Protein AF-A0A022Y6M7-F1 (afdb_monomer_lite)

pLDDT: mean 70.88, std 22.92, range [32.44, 97.44]

Structure (mmCIF, N/CA/C/O backbone):
data_AF-A0A022Y6M7-F1
#
_entry.id   AF-A0A022Y6M7-F1
#
loop_
_atom_site.group_PDB
_atom_site.id
_atom_site.type_symbol
_atom_site.label_atom_id
_atom_site.label_alt_id
_atom_site.label_comp_id
_atom_site.label_asym_id
_atom_site.label_entity_id
_atom_site.label_seq_id
_atom_site.pdbx_PDB_ins_code
_atom_site.Cartn_x
_atom_site.Cartn_y
_atom_site.Cartn_z
_atom_site.occupancy
_atom_site.B_iso_or_equiv
_atom_site.auth_seq_id
_atom_site.auth_comp_id
_atom_site.auth_asym_id
_atom_site.auth_atom_id
_atom_site.pdbx_PDB_model_num
ATOM 1 N N . MET A 1 1 ? -6.365 7.850 -1.510 1.00 85.75 1 MET A N 1
ATOM 2 C CA . MET A 1 1 ? -5.600 8.961 -2.108 1.00 85.75 1 MET A CA 1
ATOM 3 C C . MET A 1 1 ? -4.391 8.354 -2.789 1.00 85.75 1 MET A C 1
ATOM 5 O O . MET A 1 1 ? -3.773 7.490 -2.180 1.00 85.75 1 MET A O 1
ATOM 9 N N . VAL A 1 2 ? -4.107 8.743 -4.027 1.00 91.94 2 VAL A N 1
ATOM 10 C CA . VAL A 1 2 ? -2.937 8.287 -4.787 1.00 91.94 2 VAL A CA 1
ATOM 11 C C . VAL A 1 2 ? -2.275 9.534 -5.353 1.00 91.94 2 VAL A C 1
ATOM 13 O O . VAL A 1 2 ? -2.970 10.390 -5.894 1.00 91.94 2 VAL A O 1
ATOM 16 N N . SER A 1 3 ? -0.965 9.648 -5.177 1.00 93.38 3 SER A N 1
ATOM 17 C CA . SER A 1 3 ? -0.132 10.691 -5.772 1.00 93.38 3 SER A CA 1
ATOM 18 C C . SER A 1 3 ? 0.889 10.018 -6.678 1.00 93.38 3 SER A C 1
ATOM 20 O O . SER A 1 3 ? 1.473 9.007 -6.283 1.00 93.38 3 SER A O 1
ATOM 22 N N . LEU A 1 4 ? 1.079 10.569 -7.872 1.00 92.94 4 LEU A N 1
ATOM 23 C CA . LEU A 1 4 ? 2.057 10.110 -8.852 1.00 92.94 4 LEU A CA 1
ATOM 24 C C . LEU A 1 4 ? 3.037 11.251 -9.102 1.00 92.94 4 LEU A C 1
ATOM 26 O O . LEU A 1 4 ? 2.615 12.401 -9.191 1.00 92.94 4 LEU A O 1
ATOM 30 N N . ASP A 1 5 ? 4.314 10.905 -9.164 1.00 92.00 5 ASP A N 1
ATOM 31 C CA . ASP A 1 5 ? 5.412 11.824 -9.433 1.00 92.00 5 ASP A CA 1
ATOM 32 C C . ASP A 1 5 ? 6.331 11.132 -10.446 1.00 92.00 5 ASP A C 1
ATOM 34 O O . ASP A 1 5 ? 6.917 10.088 -10.141 1.00 92.00 5 ASP A O 1
ATOM 38 N N . ASP A 1 6 ? 6.342 11.632 -11.678 1.00 88.81 6 ASP A N 1
ATOM 39 C CA . ASP A 1 6 ? 6.999 11.041 -12.849 1.00 88.81 6 ASP A CA 1
ATOM 40 C C . ASP A 1 6 ? 8.267 11.795 -13.278 1.00 88.81 6 ASP A C 1
ATOM 42 O O . ASP A 1 6 ? 9.053 11.277 -14.071 1.00 88.81 6 ASP A O 1
ATOM 46 N N . GLU A 1 7 ? 8.541 12.961 -12.690 1.00 84.88 7 GLU A N 1
ATOM 47 C CA . GLU A 1 7 ? 9.722 13.783 -12.992 1.00 84.88 7 GLU A CA 1
ATOM 48 C C . GLU A 1 7 ? 10.924 13.480 -12.073 1.00 84.88 7 GLU A C 1
ATOM 50 O O . GLU A 1 7 ? 11.897 14.236 -11.996 1.00 84.88 7 GLU A O 1
ATOM 55 N N . VAL A 1 8 ? 10.893 12.345 -11.371 1.00 86.81 8 VAL A N 1
ATOM 56 C CA . VAL A 1 8 ? 11.921 11.967 -10.396 1.00 86.81 8 VAL A CA 1
ATOM 57 C C . VAL A 1 8 ? 12.976 11.070 -11.030 1.00 86.81 8 VAL A C 1
ATOM 59 O O . VAL A 1 8 ? 12.698 9.961 -11.484 1.00 86.81 8 VAL A O 1
ATOM 62 N N . LYS A 1 9 ? 14.241 11.499 -10.968 1.00 84.44 9 LYS A N 1
ATOM 63 C CA . LYS A 1 9 ? 15.371 10.635 -11.321 1.00 84.44 9 LYS A CA 1
ATOM 64 C C . LYS A 1 9 ? 15.663 9.658 -10.181 1.00 84.44 9 LYS A C 1
ATOM 66 O O . LYS A 1 9 ? 16.259 10.027 -9.170 1.00 84.44 9 LYS A O 1
ATOM 71 N N . ILE A 1 10 ? 15.270 8.402 -10.366 1.00 84.25 10 ILE A N 1
ATOM 72 C CA . ILE A 1 10 ? 15.558 7.309 -9.435 1.00 84.25 10 ILE A CA 1
ATOM 73 C C . ILE A 1 10 ? 16.822 6.594 -9.918 1.00 84.25 10 ILE A C 1
ATOM 75 O O . ILE A 1 10 ? 16.795 5.917 -10.938 1.00 84.25 10 ILE A O 1
ATOM 79 N N . SER A 1 11 ? 17.933 6.720 -9.189 1.00 80.00 11 SER A N 1
ATOM 80 C CA . SER A 1 11 ? 19.118 5.891 -9.426 1.00 80.00 11 SER A CA 1
ATOM 81 C C . SER A 1 11 ? 19.061 4.642 -8.542 1.00 80.00 11 SER A C 1
ATOM 83 O O . SER A 1 11 ? 19.137 4.713 -7.316 1.00 80.00 11 SER A O 1
ATOM 85 N N . CYS A 1 12 ? 18.904 3.478 -9.169 1.00 75.25 12 CYS A N 1
ATOM 86 C CA . CYS A 1 12 ? 18.992 2.170 -8.518 1.00 75.25 12 CYS A CA 1
ATOM 87 C C . CYS A 1 12 ? 20.157 1.365 -9.106 1.00 75.25 12 CYS A C 1
ATOM 89 O O . CYS A 1 12 ? 20.832 1.799 -10.037 1.00 75.25 12 CYS A O 1
ATOM 91 N N . GLN A 1 13 ? 20.390 0.163 -8.575 1.00 78.31 13 GLN A N 1
ATOM 92 C CA . GLN A 1 13 ? 21.465 -0.735 -9.027 1.00 78.31 13 GLN A CA 1
ATOM 93 C C . GLN A 1 13 ? 21.347 -1.153 -10.510 1.00 78.31 13 GLN A C 1
ATOM 95 O O . GLN A 1 13 ? 22.277 -1.739 -11.049 1.00 78.31 13 GLN A O 1
ATOM 100 N N . PHE A 1 14 ? 20.226 -0.832 -11.163 1.00 76.00 14 PHE A N 1
ATOM 101 C CA . PHE A 1 14 ? 19.890 -1.180 -12.546 1.00 76.00 14 PHE A CA 1
ATOM 102 C C . PHE A 1 14 ? 20.216 -0.061 -13.560 1.00 76.00 14 PHE A C 1
ATOM 104 O O . PHE A 1 14 ? 19.828 -0.137 -14.719 1.00 76.00 14 PHE A O 1
ATOM 111 N N . GLY A 1 15 ? 20.945 0.986 -13.153 1.00 79.12 15 GLY A N 1
ATOM 112 C CA . GLY A 1 15 ? 21.376 2.056 -14.062 1.00 79.12 15 GLY A CA 1
ATOM 113 C C . GLY A 1 15 ? 20.236 2.995 -14.474 1.00 79.12 15 GLY A C 1
ATOM 114 O O . GLY A 1 15 ? 19.493 3.456 -13.611 1.00 79.12 15 GLY A O 1
ATOM 115 N N . ASP A 1 16 ? 20.131 3.286 -15.777 1.00 83.31 16 ASP A N 1
ATOM 116 C CA . ASP A 1 16 ? 19.100 4.159 -16.377 1.00 83.31 16 ASP A CA 1
ATOM 117 C C . ASP A 1 16 ? 17.823 3.390 -16.789 1.00 83.31 16 ASP A C 1
ATOM 119 O O . ASP A 1 16 ? 16.975 3.905 -17.519 1.00 83.31 16 ASP A O 1
ATOM 123 N N . GLU A 1 17 ? 17.673 2.140 -16.347 1.00 89.69 17 GLU A N 1
ATOM 124 C CA . GLU A 1 17 ? 16.452 1.366 -16.572 1.00 89.69 17 GLU A CA 1
ATOM 125 C C . GLU A 1 17 ? 15.267 1.936 -15.770 1.00 89.69 17 GLU A C 1
ATOM 127 O O . GLU A 1 17 ? 15.451 2.454 -14.663 1.00 89.69 17 GLU A O 1
ATOM 132 N N . PRO A 1 18 ? 14.029 1.840 -16.292 1.00 91.25 18 PRO A N 1
ATOM 133 C CA . PRO A 1 18 ? 12.864 2.390 -15.614 1.00 91.25 18 PRO A CA 1
ATOM 134 C C . PRO A 1 18 ? 12.638 1.682 -14.273 1.00 91.25 18 PRO A C 1
ATOM 136 O O . PRO A 1 18 ? 12.687 0.453 -14.181 1.00 91.25 18 PRO A O 1
ATOM 139 N N . ALA A 1 19 ? 12.370 2.475 -13.239 1.00 92.62 19 ALA A N 1
ATOM 140 C CA . ALA A 1 19 ? 12.240 2.031 -11.857 1.00 92.62 19 ALA A CA 1
ATOM 141 C C . ALA A 1 19 ? 11.105 2.781 -11.149 1.00 92.62 19 ALA A C 1
ATOM 143 O O . ALA A 1 19 ? 10.688 3.853 -11.584 1.00 92.62 19 ALA A O 1
ATOM 144 N N . TYR A 1 20 ? 10.609 2.229 -10.039 1.00 93.50 20 TYR A N 1
ATOM 145 C CA . TYR A 1 20 ? 9.572 2.883 -9.235 1.00 93.50 20 TYR A CA 1
ATOM 146 C C . TYR A 1 20 ? 9.782 2.703 -7.734 1.00 93.50 20 TYR A C 1
ATOM 148 O O . TYR A 1 20 ? 10.276 1.681 -7.255 1.00 93.50 20 TYR A O 1
ATOM 156 N N . ILE A 1 21 ? 9.320 3.688 -6.967 1.00 94.00 21 ILE A N 1
ATOM 157 C CA . ILE A 1 21 ? 9.217 3.602 -5.512 1.00 94.00 21 ILE A CA 1
ATOM 158 C C . ILE A 1 21 ? 7.784 3.952 -5.131 1.00 94.00 21 ILE A C 1
ATOM 160 O O . ILE A 1 21 ? 7.335 5.077 -5.322 1.00 94.00 21 ILE A O 1
ATOM 164 N N . VAL A 1 22 ? 7.064 2.990 -4.560 1.00 95.62 22 VAL A N 1
ATOM 165 C CA . VAL A 1 22 ? 5.695 3.193 -4.075 1.00 95.62 22 VAL A CA 1
ATOM 166 C C . VAL A 1 22 ? 5.708 3.189 -2.557 1.00 95.62 22 VAL A C 1
ATOM 168 O O . VAL A 1 22 ? 6.180 2.236 -1.941 1.00 95.62 22 VAL A O 1
ATOM 171 N N . THR A 1 23 ? 5.160 4.236 -1.938 1.00 96.44 23 THR A N 1
ATOM 172 C CA . THR A 1 23 ? 4.880 4.246 -0.497 1.00 96.44 23 THR A CA 1
ATOM 173 C C . THR A 1 23 ? 3.384 4.082 -0.260 1.00 96.44 23 THR A C 1
ATOM 175 O O . THR A 1 23 ? 2.586 4.909 -0.690 1.00 96.44 23 THR A O 1
ATOM 178 N N . VAL A 1 24 ? 3.009 3.028 0.459 1.00 95.69 24 VAL A N 1
ATOM 179 C CA . VAL A 1 24 ? 1.637 2.774 0.901 1.00 95.69 24 VAL A CA 1
ATOM 180 C C . VAL A 1 24 ? 1.543 3.100 2.382 1.00 95.69 24 VAL A C 1
ATOM 182 O O . VAL A 1 24 ? 2.103 2.382 3.207 1.00 95.69 24 VAL A O 1
ATOM 185 N N . THR A 1 25 ? 0.815 4.159 2.721 1.00 94.44 25 THR A N 1
ATOM 186 C CA . THR A 1 25 ? 0.537 4.518 4.116 1.00 94.44 25 THR A CA 1
ATOM 187 C C . THR A 1 25 ? -0.866 4.063 4.490 1.00 94.44 25 THR A C 1
ATOM 189 O O . THR A 1 25 ? -1.838 4.444 3.837 1.00 94.44 25 THR A O 1
ATOM 192 N N . ALA A 1 26 ? -0.982 3.245 5.534 1.00 93.25 26 ALA A N 1
ATOM 193 C CA . ALA A 1 26 ? -2.261 2.708 5.994 1.00 93.25 26 ALA A CA 1
ATOM 194 C C . ALA A 1 26 ? -2.269 2.520 7.512 1.00 93.25 26 ALA A C 1
ATOM 196 O O . ALA A 1 26 ? -1.220 2.482 8.145 1.00 93.25 26 ALA A O 1
ATOM 197 N N . LEU A 1 27 ? -3.458 2.380 8.100 1.00 93.31 27 LEU A N 1
ATOM 198 C CA . LEU A 1 27 ? -3.596 2.131 9.534 1.00 93.31 27 LEU A CA 1
ATOM 199 C C . LEU A 1 27 ? -2.917 0.821 9.944 1.00 93.31 27 LEU A C 1
ATOM 201 O O . LEU A 1 27 ? -3.106 -0.205 9.284 1.00 93.31 27 LEU A O 1
ATOM 205 N N . SER A 1 28 ? -2.195 0.840 11.066 1.00 92.12 28 SER A N 1
ATOM 206 C CA . SER A 1 28 ? -1.449 -0.319 11.581 1.00 92.12 28 SER A CA 1
ATOM 207 C C . SER A 1 28 ? -2.313 -1.577 11.730 1.00 92.12 28 SER A C 1
ATOM 209 O O . SER A 1 28 ? -1.888 -2.661 11.342 1.00 92.12 28 SER A O 1
ATOM 211 N N . ASP A 1 29 ? -3.560 -1.441 12.188 1.00 89.94 29 ASP A N 1
ATOM 212 C CA . ASP A 1 29 ? -4.492 -2.567 12.380 1.00 89.94 29 ASP A CA 1
ATOM 213 C C . ASP A 1 29 ? -4.866 -3.272 11.060 1.00 89.94 29 ASP A C 1
ATOM 215 O O . ASP A 1 29 ? -5.243 -4.452 11.013 1.00 89.94 29 ASP A O 1
ATOM 219 N N . LEU A 1 30 ? -4.737 -2.556 9.942 1.00 88.19 30 LEU A N 1
ATOM 220 C CA . LEU A 1 30 ? -4.980 -3.081 8.601 1.00 88.19 30 LEU A CA 1
ATOM 221 C C . LEU A 1 30 ? -3.739 -3.752 8.000 1.00 88.19 30 LEU A C 1
ATOM 223 O O . LEU A 1 30 ? -3.825 -4.389 6.946 1.00 88.19 30 LEU A O 1
ATOM 227 N N . MET A 1 31 ? -2.603 -3.671 8.687 1.00 91.31 31 MET A N 1
ATOM 228 C CA . MET A 1 31 ? -1.330 -4.200 8.236 1.00 91.31 31 MET A CA 1
ATOM 229 C C . MET A 1 31 ? -0.994 -5.479 8.998 1.00 91.31 31 MET A C 1
ATOM 231 O O . MET A 1 31 ? -1.040 -5.574 10.216 1.00 91.31 31 MET A O 1
ATOM 235 N N . SER A 1 32 ? -0.686 -6.528 8.250 1.00 94.38 32 SER A N 1
ATOM 236 C CA . SER A 1 32 ? -0.148 -7.782 8.784 1.00 94.38 32 SER A CA 1
ATOM 237 C C . SER A 1 32 ? 0.852 -8.308 7.766 1.00 94.38 32 SER A C 1
ATOM 239 O O . SER A 1 32 ? 0.594 -8.092 6.578 1.00 94.38 32 SER A O 1
ATOM 241 N N . PRO A 1 33 ? 1.903 -9.047 8.155 1.00 94.50 33 PRO A N 1
ATOM 242 C CA . PRO A 1 33 ? 2.938 -9.493 7.221 1.00 94.50 33 PRO A CA 1
ATOM 243 C C . PRO A 1 33 ? 2.378 -10.152 5.951 1.00 94.50 33 PRO A C 1
ATOM 245 O O . PRO A 1 33 ? 2.746 -9.780 4.840 1.00 94.50 33 PRO A O 1
ATOM 248 N N . LEU A 1 34 ? 1.389 -11.042 6.102 1.00 96.00 34 LEU A N 1
ATOM 249 C CA . LEU A 1 34 ? 0.742 -11.718 4.975 1.00 96.00 34 LEU A CA 1
ATOM 250 C C . LEU A 1 34 ? -0.041 -10.759 4.061 1.00 96.00 34 LEU A C 1
ATOM 252 O O . LEU A 1 34 ? 0.016 -10.886 2.840 1.00 96.00 34 LEU A O 1
ATOM 256 N N . ARG A 1 35 ? -0.779 -9.800 4.636 1.00 95.44 35 ARG A N 1
ATOM 257 C CA . ARG A 1 35 ? -1.511 -8.779 3.862 1.00 95.44 35 ARG A CA 1
ATOM 258 C C . ARG A 1 35 ? -0.547 -7.850 3.131 1.00 95.44 35 ARG A C 1
ATOM 260 O O . ARG A 1 35 ? -0.726 -7.629 1.942 1.00 95.44 35 ARG A O 1
ATOM 267 N N . CYS A 1 36 ? 0.496 -7.387 3.814 1.00 95.38 36 CYS A N 1
ATOM 268 C CA . CYS A 1 36 ? 1.541 -6.542 3.247 1.00 95.38 36 CYS A CA 1
ATOM 269 C C . CYS A 1 36 ? 2.213 -7.209 2.042 1.00 95.38 36 CYS A C 1
ATOM 271 O O . CYS A 1 36 ? 2.311 -6.594 0.985 1.00 95.38 36 CYS A O 1
ATOM 273 N N . TYR A 1 37 ? 2.582 -8.487 2.168 1.00 95.81 37 TYR A N 1
ATOM 274 C CA . TYR A 1 37 ? 3.131 -9.266 1.059 1.00 95.81 37 TYR A CA 1
ATOM 275 C C . TYR A 1 37 ? 2.169 -9.338 -0.136 1.00 95.81 37 TYR A C 1
ATOM 277 O O . TYR A 1 37 ? 2.565 -9.078 -1.270 1.00 95.81 37 TYR A O 1
ATOM 285 N N . ARG A 1 38 ? 0.887 -9.638 0.112 1.00 96.69 38 ARG A N 1
ATOM 286 C CA . ARG A 1 38 ? -0.130 -9.690 -0.951 1.00 96.69 38 ARG A CA 1
ATOM 287 C C . ARG A 1 38 ? -0.311 -8.338 -1.635 1.00 96.69 38 ARG A C 1
ATOM 289 O O . ARG A 1 38 ? -0.367 -8.294 -2.857 1.00 96.69 38 ARG A O 1
ATOM 296 N N . PHE A 1 39 ? -0.382 -7.251 -0.868 1.00 95.19 39 PHE A N 1
ATOM 297 C CA . PHE A 1 39 ? -0.508 -5.904 -1.423 1.00 95.19 39 PHE A CA 1
ATOM 298 C C . PHE A 1 39 ? 0.704 -5.529 -2.268 1.00 95.19 39 PHE A C 1
ATOM 300 O O . PHE A 1 39 ? 0.519 -5.066 -3.387 1.00 95.19 39 PHE A O 1
ATOM 307 N N . ALA A 1 40 ? 1.919 -5.791 -1.780 1.00 96.19 40 ALA A N 1
ATOM 308 C CA . ALA A 1 40 ? 3.133 -5.567 -2.555 1.00 96.19 40 ALA A CA 1
ATOM 309 C C . ALA A 1 40 ? 3.091 -6.351 -3.872 1.00 96.19 40 ALA A C 1
ATOM 311 O O . ALA A 1 40 ? 3.210 -5.748 -4.931 1.00 96.19 40 ALA A O 1
ATOM 312 N N . SER A 1 41 ? 2.800 -7.655 -3.830 1.00 96.56 41 SER A N 1
ATOM 313 C CA . SER A 1 41 ? 2.727 -8.478 -5.042 1.00 96.56 41 SER A CA 1
ATOM 314 C C . SER A 1 41 ? 1.699 -7.963 -6.053 1.00 96.56 41 SER A C 1
ATOM 316 O O . SER A 1 41 ? 1.990 -7.953 -7.245 1.00 96.56 41 SER A O 1
ATOM 318 N N . ILE A 1 42 ? 0.515 -7.540 -5.600 1.00 97.00 42 ILE A N 1
ATOM 319 C CA . ILE A 1 42 ? -0.535 -7.010 -6.484 1.00 97.00 42 ILE A CA 1
ATOM 320 C C . ILE A 1 42 ? -0.084 -5.690 -7.114 1.00 97.00 42 ILE A C 1
ATOM 322 O O . ILE A 1 42 ? -0.185 -5.526 -8.324 1.00 97.00 42 ILE A O 1
ATOM 326 N N . ILE A 1 43 ? 0.458 -4.770 -6.311 1.00 96.69 43 ILE A N 1
ATOM 327 C CA . ILE A 1 43 ? 0.949 -3.473 -6.794 1.00 96.69 43 ILE A CA 1
ATOM 328 C C . ILE A 1 43 ? 2.045 -3.677 -7.844 1.00 96.69 43 ILE A C 1
ATOM 330 O O . ILE A 1 43 ? 1.997 -3.068 -8.907 1.00 96.69 43 ILE A O 1
ATOM 334 N N . GLN A 1 44 ? 3.011 -4.557 -7.574 1.00 96.62 44 GLN A N 1
ATOM 335 C CA . GLN A 1 44 ? 4.113 -4.818 -8.499 1.00 96.62 44 GLN A CA 1
ATOM 336 C C . GLN A 1 44 ? 3.634 -5.477 -9.803 1.00 96.62 44 GLN A C 1
ATOM 338 O O . GLN A 1 44 ? 4.133 -5.136 -10.873 1.00 96.62 44 GLN A O 1
ATOM 343 N N . GLN A 1 45 ? 2.665 -6.397 -9.732 1.00 97.00 45 GLN A N 1
ATOM 344 C CA . GLN A 1 45 ? 2.061 -7.012 -10.919 1.00 97.00 45 GLN A CA 1
ATOM 345 C C . GLN A 1 45 ? 1.321 -5.988 -11.776 1.00 97.0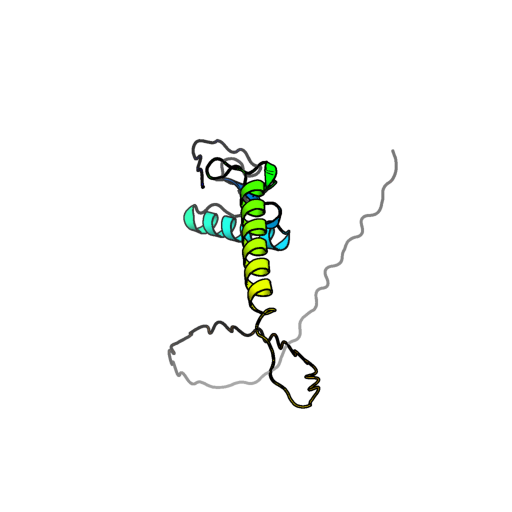0 45 GLN A C 1
ATOM 347 O O . GLN A 1 45 ? 1.487 -5.986 -12.994 1.00 97.00 45 GLN A O 1
ATOM 352 N N . GLU A 1 46 ? 0.551 -5.103 -11.146 1.00 96.69 46 GLU A N 1
ATOM 353 C CA . GLU A 1 46 ? -0.205 -4.074 -11.856 1.00 96.69 46 GLU A CA 1
ATOM 354 C C . GLU A 1 46 ? 0.731 -3.068 -12.533 1.00 96.69 46 GLU A C 1
ATOM 356 O O . GLU A 1 46 ? 0.570 -2.750 -13.710 1.00 96.69 46 GLU A O 1
ATOM 361 N N . ILE A 1 47 ? 1.779 -2.637 -11.828 1.00 96.00 47 ILE A N 1
ATOM 362 C CA . ILE A 1 47 ? 2.808 -1.753 -12.385 1.00 96.00 47 ILE A CA 1
ATOM 363 C C . ILE A 1 47 ? 3.508 -2.405 -13.578 1.00 96.00 47 ILE A C 1
ATOM 365 O O . ILE A 1 47 ? 3.692 -1.760 -14.609 1.00 96.00 47 ILE A O 1
ATOM 369 N N . HIS A 1 48 ? 3.862 -3.683 -13.472 1.00 96.69 48 HIS A N 1
ATOM 370 C CA . HIS A 1 48 ? 4.447 -4.412 -14.591 1.00 96.69 48 HIS A CA 1
ATOM 371 C C . HIS A 1 48 ? 3.473 -4.526 -15.775 1.00 96.69 48 HIS A C 1
ATOM 373 O O . HIS A 1 48 ? 3.885 -4.397 -16.926 1.00 96.69 48 HIS A O 1
ATOM 379 N N . SER A 1 49 ? 2.180 -4.725 -15.511 1.00 97.44 49 SER A N 1
ATOM 380 C CA . SER A 1 49 ? 1.159 -4.818 -16.557 1.00 97.44 49 SER A CA 1
ATOM 381 C C . SER A 1 49 ? 0.949 -3.498 -17.302 1.00 97.44 49 SER A C 1
ATOM 383 O O . SER A 1 49 ? 0.781 -3.515 -18.518 1.00 97.44 49 SER A O 1
ATOM 385 N N . VAL A 1 50 ? 0.932 -2.370 -16.587 1.00 96.19 50 VAL A N 1
ATOM 386 C CA . VAL A 1 50 ? 0.583 -1.056 -17.155 1.00 96.19 50 VAL A CA 1
ATOM 387 C C . VAL A 1 50 ? 1.808 -0.303 -17.670 1.00 96.19 50 VAL A C 1
ATOM 389 O O . VAL A 1 50 ? 1.753 0.298 -18.738 1.00 96.19 50 VAL A O 1
ATOM 392 N N . MET A 1 51 ? 2.909 -0.317 -16.916 1.00 93.62 51 MET A N 1
ATOM 393 C CA . MET A 1 51 ? 4.110 0.477 -17.208 1.00 93.62 51 MET A CA 1
ATOM 394 C C . MET A 1 51 ? 5.259 -0.361 -17.776 1.00 93.62 51 MET A C 1
ATOM 396 O O . MET A 1 51 ? 6.306 0.188 -18.101 1.00 93.62 51 MET A O 1
ATOM 400 N N . HIS A 1 52 ? 5.087 -1.683 -17.883 1.00 95.38 52 HIS A N 1
ATOM 401 C CA . HIS A 1 52 ? 6.113 -2.612 -18.373 1.00 95.38 52 HIS A CA 1
ATOM 402 C C . HIS A 1 52 ? 7.435 -2.561 -17.590 1.00 95.38 52 HIS A C 1
ATOM 404 O O . HIS A 1 52 ? 8.483 -2.948 -18.101 1.00 95.38 52 HIS A O 1
ATOM 410 N N . ILE A 1 53 ? 7.385 -2.124 -16.327 1.00 93.69 53 ILE A N 1
ATOM 411 C CA . ILE A 1 53 ? 8.545 -2.102 -15.434 1.00 93.69 53 ILE A CA 1
ATOM 412 C C . ILE A 1 53 ? 8.638 -3.447 -14.704 1.00 93.69 53 ILE A C 1
ATOM 414 O O . ILE A 1 53 ? 7.680 -3.825 -14.019 1.00 93.69 53 ILE A O 1
ATOM 418 N N . PRO A 1 54 ? 9.764 -4.179 -14.800 1.00 93.38 54 PRO A N 1
ATOM 419 C CA . PRO A 1 54 ? 9.944 -5.435 -14.082 1.00 93.38 54 PRO A CA 1
ATOM 420 C C . PRO A 1 54 ? 9.745 -5.270 -12.564 1.00 93.38 54 PRO A C 1
ATOM 422 O O . PRO A 1 54 ? 10.226 -4.292 -11.985 1.00 93.38 54 PRO A O 1
ATOM 425 N N . PRO A 1 55 ? 9.119 -6.238 -11.864 1.00 93.25 55 PRO A N 1
ATOM 426 C CA . PRO A 1 55 ? 8.996 -6.205 -10.403 1.00 93.25 55 PRO A CA 1
ATOM 427 C C . PRO A 1 55 ? 10.335 -6.102 -9.658 1.00 93.25 55 PRO A C 1
ATOM 429 O O . PRO A 1 55 ? 10.369 -5.647 -8.519 1.00 93.25 55 PRO A O 1
ATOM 432 N N . THR A 1 56 ? 11.435 -6.511 -10.298 1.00 92.00 56 THR A N 1
ATOM 433 C CA . THR A 1 56 ? 12.806 -6.407 -9.781 1.00 92.00 56 THR A CA 1
ATOM 434 C C . THR A 1 56 ? 13.320 -4.970 -9.713 1.00 92.00 56 THR A C 1
ATOM 436 O O . THR A 1 56 ? 14.215 -4.703 -8.917 1.00 92.00 56 THR A O 1
ATOM 439 N N . HIS A 1 57 ? 12.767 -4.045 -10.506 1.00 93.06 57 HIS A N 1
ATOM 440 C CA . HIS A 1 57 ? 13.234 -2.653 -10.598 1.00 93.06 57 HIS A CA 1
ATOM 441 C C . HIS A 1 57 ? 12.437 -1.699 -9.707 1.00 93.06 57 HIS A C 1
ATOM 443 O O . HIS A 1 57 ? 12.577 -0.482 -9.813 1.00 93.06 57 HIS A O 1
ATOM 449 N N . GLY A 1 58 ? 11.578 -2.222 -8.831 1.00 91.19 58 GLY A N 1
ATOM 450 C CA . GLY A 1 58 ? 10.733 -1.382 -8.002 1.00 91.19 58 GLY A CA 1
ATOM 451 C C . GLY A 1 58 ? 10.621 -1.824 -6.558 1.00 91.19 58 GLY A C 1
ATOM 452 O O . GLY A 1 58 ? 10.690 -3.006 -6.222 1.00 91.19 58 GLY A O 1
ATOM 453 N N . ILE A 1 59 ? 10.423 -0.835 -5.692 1.00 93.25 59 ILE A N 1
ATOM 454 C CA . ILE A 1 59 ? 10.316 -1.016 -4.247 1.00 93.25 59 ILE A CA 1
ATOM 455 C C . ILE A 1 59 ? 8.920 -0.589 -3.803 1.00 93.25 59 ILE A C 1
ATOM 457 O O . ILE A 1 59 ? 8.483 0.531 -4.069 1.00 93.25 59 ILE A O 1
ATOM 461 N N . VAL A 1 60 ? 8.234 -1.466 -3.068 1.00 96.00 60 VAL A N 1
ATOM 462 C CA . VAL A 1 60 ? 6.974 -1.139 -2.389 1.00 96.00 60 VAL A CA 1
ATOM 463 C C . VAL A 1 60 ? 7.236 -1.038 -0.890 1.00 96.00 60 VAL A C 1
ATOM 465 O O . VAL A 1 60 ? 7.453 -2.042 -0.212 1.00 96.00 60 VAL A O 1
ATOM 468 N N . ARG A 1 61 ? 7.209 0.185 -0.359 1.00 95.62 61 ARG A N 1
ATOM 469 C CA . ARG A 1 61 ? 7.339 0.468 1.071 1.00 95.62 61 ARG A CA 1
ATOM 470 C C . ARG A 1 61 ? 5.956 0.610 1.686 1.00 95.62 61 ARG A C 1
ATOM 472 O O . ARG A 1 61 ? 5.195 1.489 1.298 1.00 95.62 61 ARG A O 1
ATOM 479 N N . ILE A 1 62 ? 5.642 -0.218 2.673 1.00 95.81 62 ILE A N 1
ATOM 480 C CA . ILE A 1 62 ? 4.370 -0.134 3.391 1.00 95.81 62 ILE A CA 1
ATOM 481 C C . ILE A 1 62 ? 4.644 0.454 4.773 1.00 95.81 62 ILE A C 1
ATOM 483 O O . ILE A 1 62 ? 5.356 -0.150 5.575 1.00 95.81 62 ILE A O 1
ATOM 487 N N . THR A 1 63 ? 4.093 1.636 5.033 1.00 94.88 63 THR A N 1
ATOM 488 C CA . THR A 1 63 ? 4.317 2.408 6.254 1.00 94.88 63 THR A CA 1
ATOM 489 C C . THR A 1 63 ? 3.051 2.397 7.113 1.00 94.88 63 THR A C 1
ATOM 491 O O . THR A 1 63 ? 2.013 2.899 6.670 1.00 94.88 63 THR A O 1
ATOM 494 N N . PRO A 1 64 ? 3.105 1.847 8.336 1.00 93.81 64 PRO A N 1
ATOM 495 C CA . PRO A 1 64 ? 1.979 1.904 9.253 1.00 93.81 64 PRO A CA 1
ATOM 496 C C . PRO A 1 64 ? 1.767 3.326 9.777 1.00 93.81 64 PRO A C 1
ATOM 498 O O . PRO A 1 64 ? 2.720 4.043 10.079 1.00 93.81 64 PRO A O 1
ATOM 501 N N . ALA A 1 65 ? 0.505 3.716 9.903 1.00 93.12 65 ALA A N 1
ATOM 502 C CA . ALA A 1 65 ? 0.062 4.944 10.536 1.00 93.12 65 ALA A CA 1
ATOM 503 C C . ALA A 1 65 ? -0.777 4.611 11.771 1.00 93.12 65 ALA A C 1
ATOM 505 O O . ALA A 1 65 ? -1.679 3.770 11.733 1.00 93.12 65 ALA A O 1
ATOM 506 N N . GLU A 1 66 ? -0.497 5.297 12.872 1.00 93.31 66 GLU A N 1
ATOM 507 C CA . GLU A 1 66 ? -1.278 5.166 14.097 1.00 93.31 66 GLU A CA 1
ATOM 508 C C . GLU A 1 66 ? -2.621 5.885 13.967 1.00 93.31 66 GLU A C 1
ATOM 510 O O . GLU A 1 66 ? -2.718 6.977 13.402 1.00 93.31 66 GLU A O 1
ATOM 515 N N . THR A 1 67 ? -3.664 5.305 14.558 1.00 91.62 67 THR A N 1
ATOM 516 C CA . THR A 1 67 ? -5.032 5.844 14.527 1.00 91.62 67 THR A CA 1
ATOM 517 C C . THR A 1 67 ? -5.135 7.259 15.100 1.00 91.62 67 THR A C 1
ATOM 519 O O . THR A 1 67 ? -5.991 8.034 14.676 1.00 91.62 67 THR A O 1
ATOM 522 N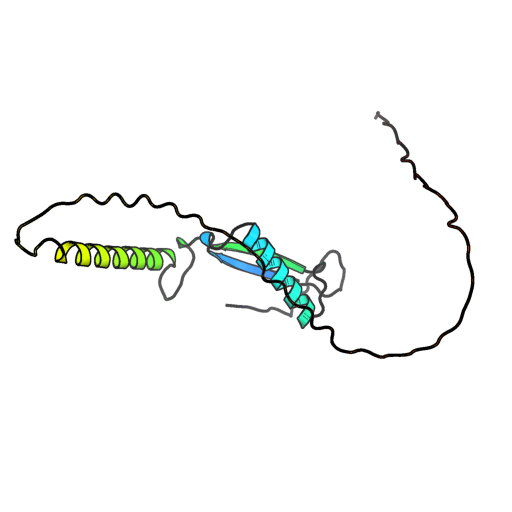 N . HIS A 1 68 ? -4.267 7.607 16.053 1.00 92.12 68 HIS A N 1
ATOM 523 C CA . HIS A 1 68 ? -4.226 8.922 16.699 1.00 92.12 68 HIS A CA 1
ATOM 524 C C . HIS A 1 68 ? -3.642 10.015 15.797 1.00 92.12 68 HIS A C 1
ATOM 526 O O . HIS A 1 68 ? -4.006 11.179 15.938 1.00 92.12 68 HIS A O 1
ATOM 532 N N . HIS A 1 69 ? -2.771 9.644 14.858 1.00 91.44 69 HIS A N 1
ATOM 533 C CA . HIS A 1 69 ? -2.094 10.570 13.946 1.00 91.44 69 HIS A CA 1
ATOM 534 C C . HIS A 1 69 ? -2.739 10.606 12.556 1.00 91.44 69 HIS A C 1
ATOM 536 O O . HIS A 1 69 ? -2.301 11.348 11.679 1.00 91.44 69 HIS A O 1
ATOM 542 N N . PHE A 1 70 ? -3.791 9.814 12.342 1.00 90.88 70 PHE A N 1
ATOM 543 C CA . PHE A 1 70 ? -4.483 9.735 11.067 1.00 90.88 70 PHE A CA 1
ATOM 544 C C . PHE A 1 70 ? -5.714 10.647 11.060 1.00 90.88 70 PHE A C 1
ATOM 546 O O . PHE A 1 70 ? -6.765 10.295 11.596 1.00 90.88 70 PHE A O 1
ATOM 553 N N . GLY A 1 71 ? -5.578 11.841 10.481 1.00 91.50 71 GLY A N 1
ATOM 554 C CA . GLY A 1 71 ? -6.664 12.818 10.365 1.00 91.50 71 GLY A CA 1
ATOM 555 C C . GLY A 1 71 ? -7.642 12.489 9.233 1.00 91.50 71 GLY A C 1
ATOM 556 O O . GLY A 1 71 ? -7.225 12.268 8.099 1.00 91.50 71 GLY A O 1
ATOM 557 N N . ILE A 1 72 ? -8.946 12.492 9.521 1.00 91.44 72 ILE A N 1
ATOM 558 C CA . ILE A 1 72 ? -10.040 12.329 8.552 1.00 91.44 72 ILE A CA 1
ATOM 559 C C . ILE A 1 72 ? -11.172 13.294 8.908 1.00 91.44 72 ILE A C 1
ATOM 561 O O . ILE A 1 72 ? -11.624 13.334 10.047 1.00 91.44 72 ILE A O 1
ATOM 565 N N . GLY A 1 73 ? -11.684 14.035 7.920 1.00 89.12 73 GLY A N 1
ATOM 566 C CA . GLY A 1 73 ? -12.947 14.776 8.060 1.00 89.12 73 GLY A CA 1
ATOM 567 C C . GLY A 1 73 ? -12.974 15.794 9.207 1.00 89.12 73 GLY A C 1
ATOM 568 O O . GLY A 1 73 ? -14.011 15.969 9.835 1.00 89.12 73 GLY A O 1
ATOM 569 N N . GLY A 1 74 ? -11.838 16.426 9.516 1.00 93.25 74 GLY A N 1
ATOM 570 C CA . GLY A 1 74 ? -11.715 17.382 10.625 1.00 93.25 74 GLY A CA 1
ATOM 571 C C . GLY A 1 74 ? -11.541 16.750 12.012 1.00 93.25 74 GLY A C 1
ATOM 572 O O . GLY A 1 74 ? -11.454 17.476 12.997 1.00 93.25 74 GLY A O 1
ATOM 573 N N . THR A 1 75 ? -11.455 15.423 12.105 1.00 94.31 75 THR A N 1
ATOM 574 C CA . THR A 1 75 ? -11.158 14.682 13.339 1.00 94.31 75 THR A CA 1
ATOM 575 C C . THR A 1 75 ? -10.029 13.674 13.105 1.00 94.31 75 THR A C 1
ATOM 577 O O . THR A 1 75 ? -9.454 13.614 12.019 1.00 94.31 75 THR A O 1
ATOM 580 N N . THR A 1 76 ? -9.668 12.885 14.114 1.00 94.31 76 THR A N 1
ATOM 581 C CA . THR A 1 76 ? -8.756 11.743 13.954 1.00 94.31 76 THR A CA 1
ATOM 582 C C . THR A 1 76 ? -9.545 10.451 13.791 1.00 94.31 76 THR A C 1
ATOM 584 O O . THR A 1 76 ? -10.657 10.314 14.309 1.00 94.31 76 THR A O 1
ATOM 587 N N . TYR A 1 77 ? -8.960 9.467 13.108 1.00 93.31 77 TYR A N 1
ATOM 588 C CA . TYR A 1 77 ? -9.555 8.138 12.985 1.00 93.31 77 TYR A CA 1
ATOM 589 C C . TYR A 1 77 ? -9.805 7.515 14.360 1.00 93.31 77 TYR A C 1
ATOM 591 O O . TYR A 1 77 ? -10.831 6.876 14.572 1.00 93.31 77 TYR A O 1
ATOM 599 N N . TYR A 1 78 ? -8.902 7.751 15.319 1.00 93.31 78 TYR A N 1
ATOM 600 C CA . TYR A 1 78 ? -9.092 7.325 16.702 1.00 93.31 78 TYR A CA 1
ATOM 601 C C . TYR A 1 78 ? -10.381 7.882 17.318 1.00 93.31 78 TYR A C 1
ATOM 603 O O . TYR A 1 78 ? -11.179 7.114 17.856 1.00 93.31 78 TYR A O 1
ATOM 611 N N . GLN A 1 79 ? -10.602 9.196 17.229 1.00 93.69 79 GLN A N 1
ATOM 612 C CA . GLN A 1 79 ? -11.796 9.815 17.799 1.00 93.69 79 GLN A CA 1
ATOM 613 C C . GLN A 1 79 ? -13.060 9.297 17.106 1.00 93.69 79 GLN A C 1
ATOM 615 O O . GLN A 1 79 ? -14.004 8.897 17.779 1.00 93.69 79 GLN A O 1
ATOM 620 N N . GLN A 1 80 ? -13.040 9.190 15.776 1.00 93.00 80 GLN A N 1
ATOM 621 C CA . GLN A 1 80 ? -14.163 8.647 15.015 1.00 93.00 80 GLN A CA 1
ATOM 622 C C . GLN A 1 80 ? -14.489 7.194 15.404 1.00 93.00 80 GLN A C 1
ATOM 624 O O . GLN A 1 80 ? -15.658 6.839 15.562 1.00 93.00 80 GLN A O 1
ATOM 629 N N . ALA A 1 81 ? -13.470 6.349 15.588 1.00 90.00 81 ALA A N 1
ATOM 630 C CA . ALA A 1 81 ? -13.647 4.964 16.019 1.00 9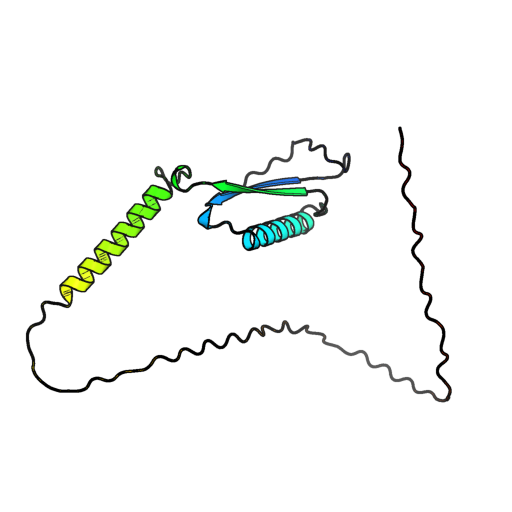0.00 81 ALA A CA 1
ATOM 631 C C . ALA A 1 81 ? -14.199 4.874 17.451 1.00 90.00 81 ALA A C 1
ATOM 633 O O . ALA A 1 81 ? -15.061 4.036 17.731 1.00 90.00 81 ALA A O 1
ATOM 634 N N . LYS A 1 82 ? -13.739 5.753 18.348 1.00 92.38 82 LYS A N 1
ATOM 635 C CA . LYS A 1 82 ? -14.240 5.853 19.722 1.00 92.38 82 LYS A CA 1
ATOM 636 C C . LYS A 1 82 ? -15.711 6.273 19.753 1.00 92.38 82 LYS A C 1
ATOM 638 O O . LYS A 1 82 ? -16.516 5.587 20.382 1.00 92.38 82 LYS A O 1
ATOM 643 N N . ASP A 1 83 ? -16.069 7.326 19.024 1.00 92.00 83 ASP A N 1
ATOM 644 C CA . ASP A 1 83 ? -17.448 7.820 18.934 1.00 92.00 83 ASP A CA 1
ATOM 645 C C . ASP A 1 83 ? -18.385 6.729 18.385 1.00 92.00 83 ASP A C 1
ATOM 647 O O . ASP A 1 83 ? -19.484 6.506 18.901 1.00 92.00 83 ASP A O 1
ATOM 651 N N . LEU A 1 84 ? -17.917 5.971 17.386 1.00 90.75 84 LEU A N 1
ATOM 652 C CA . LEU A 1 84 ? -18.649 4.835 16.825 1.00 90.75 84 LEU A CA 1
ATOM 653 C C . LEU A 1 84 ? -18.844 3.699 17.849 1.00 90.75 84 LEU A C 1
ATOM 655 O O . LEU A 1 84 ? -19.937 3.129 17.951 1.00 90.75 84 LEU A O 1
ATOM 659 N N . ALA A 1 85 ? -17.812 3.375 18.631 1.00 88.81 85 ALA A N 1
ATOM 660 C CA . ALA A 1 85 ? -17.884 2.348 19.670 1.00 88.81 85 ALA A CA 1
ATOM 661 C C . ALA A 1 85 ? -18.861 2.738 20.796 1.00 88.81 85 ALA A C 1
ATOM 663 O O . ALA A 1 85 ? -19.668 1.910 21.245 1.00 88.81 85 ALA A O 1
ATOM 664 N N . GLU A 1 86 ? -18.858 4.003 21.212 1.00 90.62 86 GLU A N 1
ATOM 665 C CA . GLU A 1 86 ? -19.770 4.531 22.230 1.00 90.62 86 GLU A CA 1
ATOM 666 C C . GLU A 1 86 ? -21.223 4.551 21.738 1.00 90.62 86 GLU A C 1
ATOM 668 O O . GLU A 1 86 ? -22.118 4.072 22.447 1.00 90.62 86 GLU A O 1
ATOM 673 N N . ALA A 1 87 ? -21.461 4.984 20.495 1.00 87.69 87 ALA A N 1
ATOM 674 C CA . ALA A 1 87 ? -22.784 4.949 19.872 1.00 87.69 87 ALA A CA 1
ATOM 675 C C . ALA A 1 87 ? -23.345 3.517 19.780 1.00 87.69 87 ALA A C 1
ATOM 677 O O . ALA A 1 87 ? -24.517 3.274 20.090 1.00 87.69 87 ALA A O 1
ATOM 678 N N . SER A 1 88 ? -22.504 2.537 19.428 1.00 80.81 88 SER A N 1
ATOM 679 C CA . SER A 1 88 ? -22.915 1.126 19.374 1.00 80.81 88 SER A CA 1
ATOM 680 C C . SER A 1 88 ? -23.313 0.578 20.756 1.00 80.81 88 SER A C 1
ATOM 682 O O . SER A 1 88 ? -24.288 -0.169 20.893 1.00 80.81 88 SER A O 1
ATOM 684 N N . THR A 1 89 ? -22.612 1.012 21.806 1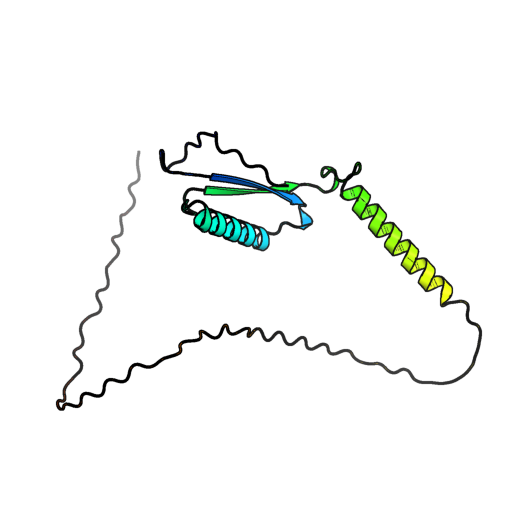.00 77.38 89 THR A N 1
ATOM 685 C CA . THR A 1 89 ? -22.851 0.588 23.192 1.00 77.38 89 THR A CA 1
ATOM 686 C C . THR A 1 89 ? -24.082 1.267 23.800 1.00 77.38 89 THR A C 1
ATOM 688 O O . THR A 1 89 ? -24.822 0.656 24.577 1.00 77.38 89 THR A O 1
ATOM 691 N N . ALA A 1 90 ? -24.345 2.525 23.444 1.00 69.56 90 ALA A N 1
ATOM 692 C CA . ALA A 1 90 ? -25.562 3.226 23.846 1.00 69.56 90 ALA A CA 1
ATOM 693 C C . ALA A 1 90 ? -26.818 2.546 23.268 1.00 69.56 90 ALA A C 1
ATOM 695 O O . ALA A 1 90 ? -27.789 2.318 23.999 1.00 69.56 90 ALA A O 1
ATOM 696 N N . ASN A 1 91 ? -26.763 2.121 22.001 1.00 63.84 91 ASN A N 1
ATOM 697 C CA . ASN A 1 91 ? -27.857 1.401 21.345 1.00 63.84 91 ASN A CA 1
ATOM 698 C C . ASN A 1 91 ? -28.119 0.017 21.964 1.00 63.84 91 ASN A C 1
ATOM 700 O O . ASN A 1 91 ? -29.277 -0.347 22.190 1.00 63.84 91 ASN A O 1
ATOM 704 N N . SER A 1 92 ? -27.079 -0.742 22.324 1.00 61.00 92 SER A N 1
ATOM 705 C CA . SER A 1 92 ? -27.254 -2.058 22.963 1.00 61.00 92 SER A CA 1
ATOM 706 C C . SER A 1 92 ? -27.810 -1.960 24.393 1.00 61.00 92 SER A C 1
ATOM 708 O O . SER A 1 92 ? -28.673 -2.752 24.789 1.00 61.00 92 SER A O 1
ATOM 710 N N . LYS A 1 93 ? -27.410 -0.937 25.163 1.00 58.09 93 LYS A N 1
ATOM 711 C CA . LYS A 1 93 ? -27.958 -0.669 26.507 1.00 58.09 93 LYS A CA 1
ATOM 712 C C . LYS A 1 93 ? -29.410 -0.177 26.479 1.00 58.09 93 LYS A C 1
ATOM 714 O O . LYS A 1 93 ? -30.139 -0.428 27.442 1.00 58.09 93 LYS A O 1
ATOM 719 N N . ALA A 1 94 ? -29.842 0.513 25.424 1.00 56.75 94 ALA A N 1
ATOM 720 C CA . ALA A 1 94 ? -31.236 0.926 25.254 1.00 56.75 94 ALA A CA 1
ATOM 721 C C . ALA A 1 94 ? -32.148 -0.253 24.862 1.00 56.75 94 ALA A C 1
ATOM 723 O O . ALA A 1 94 ? -33.263 -0.358 25.374 1.00 56.75 94 ALA A O 1
ATOM 724 N N . ALA A 1 95 ? -31.659 -1.177 24.026 1.00 56.41 95 ALA A N 1
ATOM 725 C CA . ALA A 1 95 ? -32.388 -2.394 23.659 1.00 56.41 95 ALA A CA 1
ATOM 726 C C . ALA A 1 95 ? -32.557 -3.362 24.847 1.00 56.41 95 ALA A C 1
ATOM 728 O O . ALA A 1 95 ? -33.644 -3.897 25.059 1.00 56.41 95 ALA A O 1
ATOM 729 N N . SER A 1 96 ? -31.523 -3.525 25.682 1.00 54.12 96 SER A N 1
ATOM 730 C CA . SER A 1 96 ? -31.576 -4.394 26.871 1.00 54.12 96 SER A CA 1
ATOM 731 C C . SER A 1 96 ? -32.550 -3.885 27.950 1.00 54.12 96 SER A C 1
ATOM 733 O O . SER A 1 96 ? -33.276 -4.667 28.563 1.00 54.12 96 SER A O 1
ATOM 735 N N . ARG A 1 97 ? -32.664 -2.561 28.135 1.00 54.22 97 ARG A N 1
ATOM 736 C CA . ARG A 1 97 ? -33.585 -1.966 29.125 1.00 54.22 97 ARG A CA 1
ATOM 737 C C . ARG A 1 97 ? -35.065 -2.022 28.736 1.00 54.22 97 ARG A C 1
ATOM 739 O O . ARG A 1 97 ? -35.912 -1.894 29.614 1.00 54.22 97 ARG A O 1
ATOM 746 N N . LYS A 1 98 ? -35.398 -2.224 27.456 1.00 53.22 98 LYS A N 1
ATOM 747 C CA . LYS A 1 98 ? -36.793 -2.396 27.007 1.00 53.22 98 LYS A CA 1
ATOM 748 C C . LYS A 1 98 ? -37.291 -3.844 27.096 1.00 53.22 98 LYS A C 1
ATOM 750 O O . LYS A 1 98 ? -38.493 -4.064 26.996 1.00 53.22 98 LYS A O 1
ATOM 755 N N . ALA A 1 99 ? -36.408 -4.818 27.330 1.00 53.31 99 ALA A N 1
ATOM 756 C CA . ALA A 1 99 ? -36.788 -6.223 27.494 1.00 53.31 99 ALA A CA 1
ATOM 757 C C . ALA A 1 99 ? -37.119 -6.610 28.952 1.00 53.31 99 ALA A C 1
ATOM 759 O O . ALA A 1 99 ? -37.727 -7.651 29.186 1.00 53.31 99 ALA A O 1
ATOM 760 N N . SER A 1 100 ? -36.753 -5.786 29.940 1.00 51.69 100 SER A N 1
ATOM 761 C CA . SER A 1 100 ? -36.841 -6.133 31.368 1.00 51.69 100 SER A CA 1
ATOM 762 C C . SER A 1 100 ? -38.078 -5.600 32.107 1.00 51.69 100 SER A C 1
ATOM 764 O O . SER A 1 100 ? -38.197 -5.817 33.311 1.00 51.69 100 SER A O 1
ATOM 766 N N . THR A 1 101 ? -39.030 -4.951 31.425 1.00 49.00 101 THR A N 1
ATOM 767 C CA . THR A 1 101 ? -40.238 -4.385 32.069 1.00 49.00 101 THR A CA 1
ATOM 768 C C . THR A 1 101 ? -41.576 -4.912 31.542 1.00 49.00 101 THR A C 1
ATOM 770 O O . THR A 1 101 ? -42.618 -4.351 31.885 1.00 49.00 101 THR A O 1
ATOM 773 N N . SER A 1 102 ? -41.606 -6.030 30.802 1.00 45.75 102 SER A N 1
ATOM 774 C CA . SER A 1 102 ? -42.875 -6.740 30.568 1.00 45.75 102 SER A CA 1
ATOM 775 C C . SER A 1 102 ? -43.167 -7.711 31.720 1.00 45.75 102 SER A C 1
ATOM 777 O O . SER A 1 102 ? -42.460 -8.684 31.978 1.00 45.75 102 SER A O 1
ATOM 779 N N . LYS A 1 103 ? -44.191 -7.362 32.498 1.00 50.78 103 LYS A N 1
ATOM 780 C CA . LYS A 1 103 ? -44.676 -8.095 33.666 1.00 50.78 103 LYS A CA 1
ATOM 781 C C . LYS A 1 103 ? -45.465 -9.344 33.234 1.00 50.78 103 LYS A C 1
ATOM 783 O O . LYS A 1 103 ? -46.390 -9.234 32.444 1.00 50.78 103 LYS A O 1
ATOM 788 N N . LYS A 1 104 ? -45.161 -10.473 33.889 1.00 46.69 104 LYS A N 1
ATOM 789 C CA . LYS A 1 104 ? -46.092 -11.504 34.404 1.00 46.69 104 LYS A CA 1
ATOM 790 C C . LYS A 1 104 ? -47.031 -12.229 33.410 1.00 46.69 104 LYS A C 1
ATOM 792 O O . LYS A 1 104 ? -48.162 -11.815 33.209 1.00 46.69 104 LYS A O 1
ATOM 797 N N . SER A 1 105 ? -46.629 -13.433 32.988 1.00 39.12 105 SER A N 1
ATOM 798 C CA . SER A 1 105 ? -47.482 -14.645 32.954 1.00 39.12 105 SER A CA 1
ATOM 799 C C . SER A 1 105 ? -46.548 -15.871 33.009 1.00 39.12 105 SER A C 1
ATOM 801 O O . SER A 1 105 ? -45.587 -15.951 32.256 1.00 39.12 105 SER A O 1
ATOM 803 N N . SER A 1 106 ? -46.461 -16.533 34.164 1.00 44.19 106 SER A N 1
ATOM 804 C CA . SER A 1 106 ? -47.020 -17.867 34.437 1.00 44.19 106 SER A CA 1
ATOM 805 C C . SER A 1 106 ? -46.613 -18.980 33.459 1.00 44.19 106 SER A C 1
ATOM 807 O O . SER A 1 106 ? -47.038 -18.985 32.312 1.00 44.19 106 SER A O 1
ATOM 809 N N . SER A 1 107 ? -45.976 -20.002 34.045 1.00 41.22 107 SER A N 1
ATOM 810 C CA . SER A 1 107 ? -46.049 -21.426 33.685 1.00 41.22 107 SER A CA 1
ATOM 811 C C . SER A 1 107 ? -44.948 -22.035 32.803 1.00 41.22 107 SER A C 1
ATOM 813 O O . SER A 1 107 ? -44.764 -21.687 31.646 1.00 41.22 107 SER A O 1
ATOM 815 N N . ALA A 1 108 ? -44.351 -23.074 33.396 1.00 40.81 108 ALA A N 1
ATOM 816 C CA . ALA A 1 108 ? -43.858 -24.308 32.792 1.00 40.81 108 ALA A CA 1
ATOM 817 C C . ALA A 1 108 ? -42.494 -24.327 32.068 1.00 40.81 108 ALA A C 1
ATOM 819 O O . ALA A 1 108 ? -42.340 -23.925 30.926 1.00 40.81 108 ALA A O 1
ATOM 820 N N . VAL A 1 109 ? -41.522 -24.931 32.770 1.00 46.72 109 VAL A N 1
ATOM 821 C CA . VAL A 1 109 ? -40.887 -26.209 32.381 1.00 46.72 109 VAL A CA 1
ATOM 822 C C . VAL A 1 109 ? -40.351 -26.276 30.938 1.00 46.72 109 VAL A C 1
ATOM 824 O O . VAL A 1 109 ? -41.095 -26.481 29.996 1.00 46.72 109 VAL A O 1
ATOM 827 N N . VAL A 1 110 ? -39.029 -26.163 30.780 1.00 48.00 110 VAL A N 1
ATOM 828 C CA . VAL A 1 110 ? -38.093 -27.228 30.346 1.00 48.00 110 VAL A CA 1
ATOM 829 C C . VAL A 1 110 ? -36.752 -26.558 30.023 1.00 48.00 110 VAL A C 1
ATOM 831 O O . VAL A 1 110 ? -36.631 -25.723 29.131 1.00 48.00 110 VAL A O 1
ATOM 834 N N . ARG A 1 111 ? -35.705 -26.973 30.742 1.00 51.88 111 ARG A N 1
ATOM 835 C CA . ARG A 1 111 ? -34.311 -26.721 30.369 1.00 51.88 111 ARG A CA 1
ATOM 836 C C . ARG A 1 111 ? -33.995 -27.549 29.123 1.00 51.88 111 ARG A C 1
ATOM 838 O O . ARG A 1 111 ? -33.815 -28.757 29.239 1.00 51.88 111 ARG A O 1
ATOM 845 N N . LEU A 1 112 ? -33.900 -26.921 27.953 1.00 50.88 112 LEU A N 1
ATOM 846 C CA . LEU A 1 112 ? -33.345 -27.564 26.761 1.00 50.88 112 LEU A CA 1
ATOM 847 C C . LEU A 1 112 ? -31.894 -27.108 26.569 1.00 50.88 112 LEU A C 1
ATOM 849 O O . LEU A 1 112 ? -31.614 -26.068 25.977 1.00 50.88 112 LEU A O 1
ATOM 853 N N . LEU A 1 113 ? -30.960 -27.902 27.094 1.00 56.25 113 LEU A N 1
ATOM 854 C CA . LEU A 1 113 ? -29.532 -27.792 26.799 1.00 56.25 113 LEU A CA 1
ATOM 855 C C . LEU A 1 113 ? -29.294 -28.217 25.342 1.00 56.25 113 LEU A C 1
ATOM 857 O O . LEU A 1 113 ? -29.087 -29.394 25.052 1.00 56.25 113 LEU A O 1
ATOM 861 N N . LYS A 1 114 ? -29.308 -27.266 24.403 1.00 52.56 114 LYS A N 1
ATOM 862 C CA . LYS A 1 114 ? -28.787 -27.497 23.049 1.00 52.56 114 LYS A CA 1
ATOM 863 C C . LYS A 1 114 ? -27.264 -27.367 23.076 1.00 52.56 114 LYS A C 1
ATOM 865 O O . LYS A 1 114 ? -26.704 -26.277 23.004 1.00 52.56 114 LYS A O 1
ATOM 870 N N . ARG A 1 115 ? -26.600 -28.519 23.191 1.00 49.00 115 ARG A N 1
ATOM 871 C CA . ARG A 1 115 ? -25.162 -28.704 22.971 1.00 49.00 115 ARG A CA 1
ATOM 872 C C . ARG A 1 115 ? -24.838 -28.327 21.521 1.00 49.00 115 ARG A C 1
ATOM 874 O O . ARG A 1 115 ? -25.130 -29.077 20.594 1.00 49.00 115 ARG A O 1
ATOM 881 N N . SER A 1 116 ? -24.266 -27.141 21.343 1.00 51.12 116 SER A N 1
ATOM 882 C CA . SER A 1 116 ? -23.712 -26.667 20.076 1.00 51.12 116 SER A CA 1
ATOM 883 C C . SER A 1 116 ? -22.485 -27.509 19.724 1.00 51.12 116 SER A C 1
ATOM 885 O O . SER A 1 116 ? -21.486 -27.484 20.440 1.00 51.12 116 SER A O 1
ATOM 887 N N . THR A 1 117 ? -22.563 -28.285 18.644 1.00 54.00 117 THR A N 1
ATOM 888 C CA . THR A 1 117 ? -21.375 -28.849 17.992 1.00 54.00 117 THR A CA 1
ATOM 889 C C . THR A 1 117 ? -21.279 -28.227 16.607 1.00 54.00 117 THR A C 1
ATOM 891 O O . THR A 1 117 ? -21.796 -28.741 15.621 1.00 54.00 117 THR A O 1
ATOM 894 N N . SER A 1 118 ? -20.661 -27.049 16.544 1.00 45.59 118 SER A N 1
ATOM 895 C CA . SER A 1 118 ? -20.290 -26.423 15.281 1.00 45.59 118 SER A CA 1
ATOM 896 C C . SER A 1 118 ? -19.120 -27.198 14.675 1.00 45.59 118 SER A C 1
ATOM 898 O O . SER A 1 118 ? -17.967 -27.002 15.062 1.00 45.59 118 SER A O 1
ATOM 900 N N . ARG A 1 119 ? -19.395 -28.086 13.719 1.00 55.00 119 ARG A N 1
ATOM 901 C CA . ARG A 1 119 ? -18.370 -28.543 12.777 1.00 55.00 119 ARG A CA 1
ATOM 902 C C . ARG A 1 119 ? -18.371 -27.589 11.591 1.00 55.00 119 ARG A C 1
ATOM 904 O O . ARG A 1 119 ? -19.147 -27.750 10.659 1.00 55.00 119 ARG A O 1
ATOM 911 N N . PHE A 1 120 ? -17.514 -26.576 11.659 1.00 45.38 120 PHE A N 1
ATOM 912 C CA . PHE A 1 120 ? -17.105 -25.835 10.472 1.00 45.38 120 PHE A CA 1
ATOM 913 C C . PHE A 1 120 ? -16.268 -26.774 9.600 1.00 45.38 120 PHE A C 1
ATOM 915 O O . PHE A 1 120 ? -15.124 -27.081 9.927 1.00 45.38 120 PHE A O 1
ATOM 922 N N . SER A 1 121 ? -16.843 -27.262 8.506 1.00 48.78 121 SER A N 1
ATOM 923 C CA . SER A 1 121 ? -16.100 -27.928 7.439 1.00 48.78 121 SER A CA 1
ATOM 924 C C . SER A 1 121 ? -15.695 -26.890 6.396 1.00 48.78 121 SER A C 1
ATOM 926 O O . SER A 1 121 ? -16.494 -26.500 5.546 1.00 48.78 121 SER A O 1
ATOM 928 N N . PHE A 1 122 ? -14.441 -26.442 6.473 1.00 53.44 122 PHE A N 1
ATOM 929 C CA . PHE A 1 122 ? -13.771 -25.716 5.398 1.00 53.44 122 PHE A CA 1
ATOM 930 C C . PHE A 1 122 ? -13.397 -26.726 4.311 1.00 53.44 122 PHE A C 1
ATOM 932 O O . PHE A 1 122 ? -12.404 -27.440 4.430 1.00 53.44 122 PHE A O 1
ATOM 939 N N . THR A 1 123 ? -14.213 -26.820 3.264 1.00 50.31 123 THR A N 1
ATOM 940 C CA . THR A 1 123 ? -13.790 -27.460 2.015 1.00 50.31 123 THR A CA 1
ATOM 941 C C . THR A 1 123 ? -13.545 -26.353 1.005 1.00 50.31 123 THR A C 1
ATOM 943 O O . THR A 1 123 ? -14.457 -25.770 0.428 1.00 50.31 123 THR A O 1
ATOM 946 N N . SER A 1 124 ? -12.271 -25.997 0.867 1.00 52.03 124 SER A N 1
ATOM 947 C CA . SER A 1 124 ? -11.805 -25.138 -0.210 1.00 52.03 124 SER A CA 1
ATOM 948 C C . SER A 1 124 ? -11.680 -25.987 -1.468 1.00 52.03 124 SER A C 1
ATOM 950 O O . SER A 1 124 ? -10.732 -26.754 -1.613 1.00 52.03 124 SER A O 1
ATOM 952 N N . GLN A 1 125 ? -12.649 -25.867 -2.370 1.00 52.06 125 GLN A N 1
ATOM 953 C CA . GLN A 1 125 ? -12.462 -26.189 -3.782 1.00 52.06 125 GLN A CA 1
ATOM 954 C C . GLN A 1 125 ? -13.255 -25.189 -4.624 1.00 52.06 125 GLN A C 1
ATOM 956 O O . GLN A 1 125 ? -14.371 -25.449 -5.057 1.00 52.06 125 GLN A O 1
ATOM 961 N N . ALA A 1 126 ? -12.648 -24.036 -4.891 1.00 42.34 126 ALA A N 1
ATOM 962 C CA . ALA A 1 126 ? -12.938 -23.303 -6.116 1.00 42.34 126 ALA A CA 1
ATOM 963 C C . ALA A 1 126 ? -11.887 -23.730 -7.148 1.00 42.34 126 ALA A C 1
ATOM 965 O O . ALA A 1 126 ? -10.830 -23.122 -7.289 1.00 42.34 126 ALA A O 1
ATOM 966 N N . SER A 1 127 ? -12.167 -24.860 -7.800 1.00 48.72 127 SER A N 1
ATOM 967 C CA . SER A 1 127 ? -11.474 -25.337 -8.995 1.00 48.72 127 SER A CA 1
ATOM 968 C C . SER A 1 127 ? -11.790 -24.375 -10.137 1.00 48.72 127 SER A C 1
ATOM 970 O O . SER A 1 127 ? -12.937 -24.269 -10.567 1.00 48.72 127 SER A O 1
ATOM 972 N N . TRP A 1 128 ? -10.785 -23.644 -10.612 1.00 45.53 128 TRP A N 1
ATOM 973 C CA . TRP A 1 128 ? -10.910 -22.873 -11.842 1.00 45.53 128 TRP A CA 1
ATOM 974 C C . TRP A 1 128 ? -10.875 -23.885 -12.983 1.00 45.53 128 TRP A C 1
ATOM 976 O O . TRP A 1 128 ? -9.850 -24.523 -13.232 1.00 45.53 128 TRP A O 1
ATOM 986 N N . LYS A 1 129 ? -12.025 -24.105 -13.624 1.00 37.75 129 LYS A N 1
ATOM 987 C CA . LYS A 1 129 ? -12.095 -24.919 -14.832 1.00 37.75 129 LYS A CA 1
ATOM 988 C C . LYS A 1 129 ? -11.440 -24.144 -15.967 1.00 37.75 129 LYS A C 1
ATOM 990 O O . LYS A 1 129 ? -11.941 -23.108 -16.388 1.00 37.75 129 LYS A O 1
ATOM 995 N N . ALA A 1 130 ? -10.311 -24.661 -16.437 1.00 44.16 130 ALA A N 1
ATOM 996 C CA . ALA A 1 130 ? -9.757 -24.305 -17.728 1.00 44.16 130 ALA A CA 1
ATOM 997 C C . ALA A 1 130 ? -10.693 -24.859 -18.806 1.00 44.16 130 ALA A C 1
ATOM 999 O O . ALA A 1 130 ? -10.801 -26.075 -18.980 1.00 44.16 130 ALA A O 1
ATOM 1000 N N . ASP A 1 131 ? -11.385 -23.964 -19.500 1.00 40.66 131 ASP A N 1
ATOM 1001 C CA . ASP A 1 131 ? -12.122 -24.292 -20.710 1.00 40.66 131 ASP A CA 1
ATOM 1002 C C . ASP A 1 131 ? -11.099 -24.498 -21.839 1.00 40.66 131 ASP A C 1
ATOM 1004 O O . ASP A 1 131 ? -10.519 -23.551 -22.370 1.00 40.66 131 ASP A O 1
ATOM 1008 N N . LYS A 1 132 ? -10.783 -25.760 -22.147 1.00 44.31 132 LYS A N 1
ATOM 1009 C CA . LYS A 1 132 ? -10.108 -26.138 -23.393 1.00 44.31 132 LYS A CA 1
ATOM 1010 C C . LYS A 1 132 ? -11.141 -26.813 -24.271 1.00 44.31 132 LYS A C 1
ATOM 1012 O O . LYS A 1 132 ? -11.342 -28.023 -24.186 1.00 44.31 132 LYS A O 1
ATOM 1017 N N . GLN A 1 133 ? -11.767 -26.021 -25.130 1.00 41.19 133 GLN A N 1
ATOM 1018 C CA . GLN A 1 133 ? -12.573 -26.540 -26.216 1.00 41.19 133 GLN A CA 1
ATOM 1019 C C . GLN A 1 133 ? -11.770 -26.517 -27.521 1.00 41.19 133 GLN A C 1
ATOM 1021 O O . GLN A 1 133 ? -11.230 -25.488 -27.923 1.00 41.19 133 GLN A O 1
ATOM 1026 N N . ARG A 1 134 ? -11.833 -27.670 -28.196 1.00 41.03 134 ARG A N 1
ATOM 1027 C CA . ARG A 1 134 ? -11.820 -27.872 -29.653 1.00 41.03 134 ARG A CA 1
ATOM 1028 C C . ARG A 1 134 ? -10.554 -28.468 -30.278 1.00 41.03 134 ARG A C 1
ATOM 1030 O O . ARG A 1 134 ? -9.690 -27.790 -30.817 1.00 41.03 134 ARG A O 1
ATOM 1037 N N . GLU A 1 135 ? -10.535 -29.801 -30.222 1.00 35.97 135 GLU A N 1
ATOM 1038 C CA . GLU A 1 135 ? -10.523 -30.702 -31.386 1.00 35.97 135 GLU A CA 1
ATOM 1039 C C . GLU A 1 135 ? -10.003 -30.134 -32.715 1.00 35.97 135 GLU A C 1
ATOM 1041 O O . GLU A 1 135 ? -10.633 -29.303 -33.370 1.00 35.97 135 GLU A O 1
ATOM 1046 N N . SER A 1 136 ? -8.922 -30.736 -33.202 1.00 42.03 136 SER A N 1
ATOM 1047 C CA . SER A 1 136 ? -8.717 -30.951 -34.632 1.00 42.03 136 SER A CA 1
ATOM 1048 C C . SER A 1 136 ? -8.207 -32.372 -34.829 1.00 42.03 136 SER A C 1
ATOM 1050 O O . SER A 1 136 ? -7.074 -32.714 -34.508 1.00 42.03 136 SER A O 1
ATOM 1052 N N . LYS A 1 137 ? -9.139 -33.193 -35.304 1.00 43.22 137 LYS A N 1
ATOM 1053 C CA . LYS A 1 137 ? -9.007 -34.579 -35.729 1.00 43.22 137 LYS A CA 1
ATOM 1054 C C . LYS A 1 137 ? -8.112 -34.636 -36.971 1.00 43.22 137 LYS A C 1
ATOM 1056 O O . LYS A 1 137 ? -8.418 -33.990 -37.972 1.00 43.22 137 LYS A O 1
ATOM 1061 N N . LYS A 1 138 ? -7.020 -35.394 -36.909 1.00 42.09 138 LYS A N 1
ATOM 1062 C CA . LYS A 1 138 ? -6.317 -35.901 -38.091 1.00 42.09 138 LYS A CA 1
ATOM 1063 C C . LYS A 1 138 ? -5.914 -37.340 -37.814 1.00 42.09 138 LYS A C 1
ATOM 1065 O O . LYS A 1 138 ? -4.922 -37.604 -37.145 1.00 42.09 138 LYS A O 1
ATOM 1070 N N . ASP A 1 139 ? -6.758 -38.228 -38.314 1.00 45.69 139 ASP A N 1
ATOM 1071 C CA . ASP A 1 139 ? -6.473 -39.635 -38.530 1.00 45.69 139 ASP A CA 1
ATOM 1072 C C . ASP A 1 139 ? -5.384 -39.740 -39.612 1.00 45.69 139 ASP A C 1
ATOM 1074 O O . ASP A 1 139 ? -5.558 -39.178 -40.692 1.00 45.69 139 ASP A O 1
ATOM 1078 N N . ILE A 1 140 ? -4.270 -40.414 -39.315 1.00 47.62 140 ILE A N 1
ATOM 1079 C CA . ILE A 1 140 ? -3.388 -41.087 -40.281 1.00 47.62 140 ILE A CA 1
ATOM 1080 C C . ILE A 1 140 ? -2.876 -42.340 -39.561 1.00 47.62 140 ILE A C 1
ATOM 1082 O O . ILE A 1 140 ? -2.118 -42.259 -38.594 1.00 47.62 140 ILE A O 1
ATOM 1086 N N . ASP A 1 141 ? -3.349 -43.489 -40.031 1.00 36.28 141 ASP A N 1
ATOM 1087 C CA . ASP A 1 141 ? -2.835 -44.815 -39.717 1.00 36.28 141 ASP A CA 1
ATOM 1088 C C . ASP A 1 141 ? -1.459 -45.011 -40.373 1.00 36.28 141 ASP A C 1
ATOM 1090 O O . ASP A 1 141 ? -1.297 -44.707 -41.557 1.00 36.28 141 ASP A O 1
ATOM 1094 N N . SER A 1 142 ? -0.488 -45.571 -39.645 1.00 44.56 142 SER A N 1
ATOM 1095 C CA . SER A 1 142 ? 0.409 -46.624 -40.161 1.00 44.56 142 SER A CA 1
ATOM 1096 C C . SER A 1 142 ? 1.419 -47.083 -39.108 1.00 44.56 142 SER A C 1
ATOM 1098 O O . SER A 1 142 ? 2.372 -46.390 -38.775 1.00 44.56 142 SER A O 1
ATOM 1100 N N . ASP A 1 143 ? 1.138 -48.287 -38.622 1.00 36.00 143 ASP A N 1
ATOM 1101 C CA . ASP A 1 143 ? 1.994 -49.474 -38.689 1.00 36.00 143 ASP A CA 1
ATOM 1102 C C . ASP A 1 143 ? 3.360 -49.513 -37.971 1.00 36.00 143 ASP A C 1
ATOM 1104 O O . ASP A 1 143 ? 4.294 -48.776 -38.267 1.00 36.00 143 ASP A O 1
ATOM 1108 N N . GLY A 1 144 ? 3.474 -50.534 -37.112 1.00 33.19 144 GLY A N 1
ATOM 1109 C CA . GLY A 1 144 ? 4.664 -51.378 -37.033 1.00 33.19 144 GLY A CA 1
ATOM 1110 C C . GLY A 1 144 ? 5.810 -50.954 -36.108 1.00 33.19 144 GLY A C 1
ATOM 1111 O O . GLY A 1 144 ? 6.592 -50.068 -36.425 1.00 33.19 144 GLY A O 1
ATOM 1112 N N . GLY A 1 145 ? 6.043 -51.748 -35.053 1.00 32.44 145 GLY A N 1
ATOM 1113 C CA . GLY A 1 145 ? 7.424 -52.094 -34.680 1.00 32.44 145 GLY A CA 1
ATOM 1114 C C . GLY A 1 145 ? 7.863 -51.867 -33.231 1.00 32.44 145 GLY A C 1
ATOM 1115 O O . GLY A 1 145 ? 8.393 -50.827 -32.870 1.00 32.44 145 GLY A O 1
ATOM 1116 N N . SER A 1 146 ? 7.725 -52.930 -32.436 1.00 36.72 146 SER A N 1
ATOM 1117 C CA . SER A 1 146 ? 8.620 -53.388 -31.357 1.00 36.72 146 SER A CA 1
ATOM 1118 C C . SER A 1 146 ? 10.026 -52.746 -31.276 1.00 36.72 146 SER A C 1
ATOM 1120 O O . SER A 1 146 ? 10.793 -52.836 -32.231 1.00 36.72 146 SER A O 1
ATOM 1122 N N . SER A 1 147 ? 10.430 -52.242 -30.095 1.00 41.19 147 SER A N 1
ATOM 1123 C CA . SER A 1 147 ? 11.497 -52.826 -29.236 1.00 41.19 147 SER A CA 1
ATOM 1124 C C . SER A 1 147 ? 12.167 -51.834 -28.248 1.00 41.19 147 SER A C 1
ATOM 1126 O O . SER A 1 147 ? 12.614 -50.758 -28.615 1.00 41.19 147 SER A O 1
ATOM 1128 N N . GLN A 1 148 ? 12.271 -52.298 -26.991 1.00 45.31 148 GLN A N 1
ATOM 1129 C CA . GLN A 1 148 ? 13.232 -52.009 -25.899 1.00 45.31 148 GLN A CA 1
ATOM 1130 C C . GLN A 1 148 ? 13.473 -50.584 -25.325 1.00 45.31 148 GLN A C 1
ATOM 1132 O O . GLN A 1 148 ? 13.783 -49.644 -26.050 1.00 45.31 148 GLN A O 1
ATOM 1137 N N . PRO A 1 149 ? 13.530 -50.448 -23.976 1.00 41.22 149 PRO A N 1
ATOM 1138 C CA . PRO A 1 149 ? 14.068 -49.265 -23.306 1.00 41.22 149 PRO A 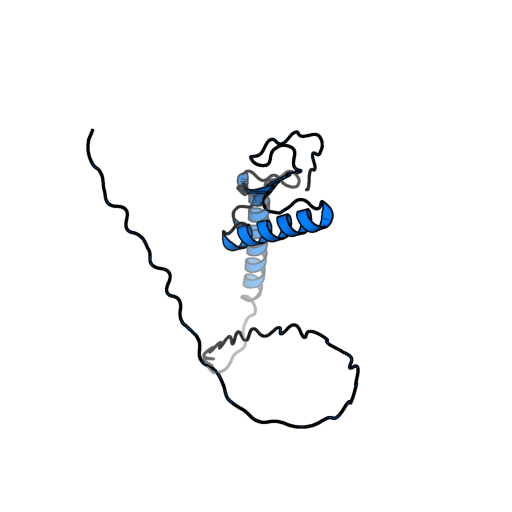CA 1
ATOM 1139 C C . PRO A 1 149 ? 15.590 -49.380 -23.090 1.00 41.22 149 PRO A C 1
ATOM 1141 O O . PRO A 1 149 ? 16.078 -50.351 -22.509 1.00 41.22 149 PRO A O 1
ATOM 1144 N N . ARG A 1 150 ? 16.349 -48.358 -23.509 1.00 41.81 150 ARG A N 1
ATOM 1145 C CA . ARG A 1 150 ? 17.766 -48.186 -23.147 1.00 41.81 150 ARG A CA 1
ATOM 1146 C C . ARG A 1 150 ? 17.916 -47.233 -21.963 1.00 41.81 150 ARG A C 1
ATOM 1148 O O . ARG A 1 150 ? 17.517 -46.076 -22.006 1.00 41.81 150 ARG A O 1
ATOM 1155 N N . SER A 1 151 ? 18.540 -47.765 -20.922 1.00 41.91 151 SER A N 1
ATOM 1156 C CA . SER A 1 151 ? 19.062 -47.112 -19.727 1.00 41.91 151 SER A CA 1
ATOM 1157 C C . SER A 1 151 ? 20.348 -46.328 -20.008 1.00 41.91 151 SER A C 1
ATOM 1159 O O . SER A 1 151 ? 21.326 -46.944 -20.418 1.00 41.91 151 SER A O 1
ATOM 1161 N N . VAL A 1 152 ? 20.385 -45.030 -19.699 1.00 43.38 152 VAL A N 1
ATOM 1162 C CA . VAL A 1 152 ? 21.590 -44.211 -19.422 1.00 43.38 152 VAL A CA 1
ATOM 1163 C C . VAL A 1 152 ? 21.071 -42.969 -18.678 1.00 43.38 152 VAL A C 1
ATOM 1165 O O . VAL A 1 152 ? 20.049 -42.433 -19.077 1.00 43.38 152 VAL A O 1
ATOM 1168 N N . GLY A 1 153 ? 21.609 -42.419 -17.600 1.00 38.44 153 GLY A N 1
ATOM 1169 C CA . GLY A 1 153 ? 22.766 -42.663 -16.754 1.00 38.44 153 GLY A CA 1
ATOM 1170 C C . GLY A 1 153 ? 22.719 -41.525 -15.722 1.00 38.44 153 GLY A C 1
ATOM 1171 O O . GLY A 1 153 ? 22.449 -40.380 -16.074 1.00 38.44 153 GLY A O 1
ATOM 1172 N N . LYS A 1 154 ? 22.864 -41.843 -14.434 1.00 41.50 154 LYS A N 1
ATOM 1173 C CA . LYS A 1 154 ? 22.899 -40.851 -13.352 1.00 41.50 154 LYS A CA 1
ATOM 1174 C C . LYS A 1 154 ? 24.275 -40.192 -13.354 1.00 41.50 154 LYS A C 1
ATOM 1176 O O . LYS A 1 154 ? 25.244 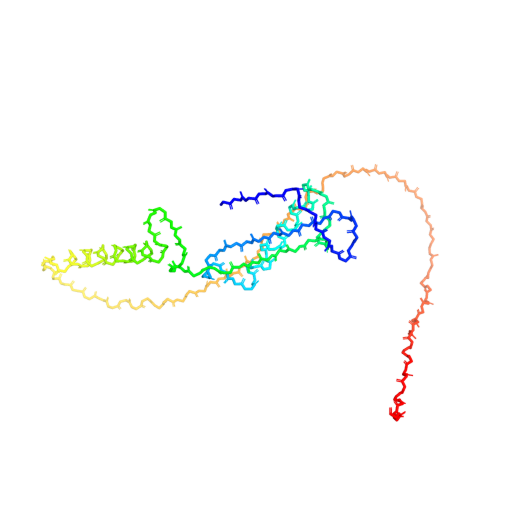-40.872 -13.025 1.00 41.50 154 LYS A O 1
ATOM 1181 N N . GLU A 1 155 ? 24.361 -38.900 -13.650 1.00 42.47 155 GLU A N 1
ATOM 1182 C CA . GLU A 1 155 ? 25.587 -38.134 -13.421 1.00 42.47 155 GLU A CA 1
ATOM 1183 C C . GLU A 1 155 ? 25.440 -37.274 -12.163 1.00 42.47 155 GLU A C 1
ATOM 1185 O O . GLU A 1 155 ? 24.623 -36.360 -12.069 1.00 42.47 155 GLU A O 1
ATOM 1190 N N . LYS A 1 156 ? 26.203 -37.675 -11.147 1.00 42.62 156 LYS A N 1
ATOM 1191 C CA . LYS A 1 156 ? 26.311 -37.077 -9.821 1.00 42.62 156 LYS A CA 1
ATOM 1192 C C . LYS A 1 156 ? 27.465 -36.077 -9.877 1.00 42.62 156 LYS A C 1
ATOM 1194 O O . LYS A 1 156 ? 28.620 -36.486 -9.776 1.00 42.62 156 LYS A O 1
ATOM 1199 N N . VAL A 1 157 ? 27.163 -34.793 -10.054 1.00 49.25 157 VAL A N 1
ATOM 1200 C CA . VAL A 1 157 ? 28.174 -33.731 -9.967 1.00 49.25 157 VAL A CA 1
ATOM 1201 C C . VAL A 1 157 ? 28.561 -33.558 -8.497 1.00 49.25 157 VAL A C 1
ATOM 1203 O O . VAL A 1 157 ? 27.709 -33.365 -7.632 1.00 49.25 157 VAL A O 1
ATOM 1206 N N . ARG A 1 158 ? 29.855 -33.746 -8.225 1.00 42.12 158 ARG A N 1
ATOM 1207 C CA . ARG A 1 158 ? 30.498 -33.667 -6.910 1.00 42.12 158 ARG A CA 1
ATOM 1208 C C . ARG A 1 158 ? 30.804 -32.209 -6.556 1.00 42.12 158 ARG A C 1
ATOM 1210 O O . ARG A 1 158 ? 31.308 -31.475 -7.401 1.00 42.12 158 ARG A O 1
ATOM 1217 N N . GLU A 1 159 ? 30.552 -31.846 -5.299 1.00 51.72 159 GLU A N 1
ATOM 1218 C CA . GLU A 1 159 ? 31.184 -30.714 -4.608 1.00 51.72 159 GLU A CA 1
ATOM 1219 C C . GLU A 1 159 ? 32.714 -30.834 -4.638 1.00 51.72 159 GLU A C 1
ATOM 1221 O O . GLU A 1 159 ? 33.247 -31.943 -4.510 1.00 51.72 159 GLU A O 1
ATOM 1226 N N . PRO A 1 160 ? 33.426 -29.701 -4.704 1.00 61.50 160 PRO A N 1
ATOM 1227 C CA . PRO A 1 160 ? 34.744 -29.585 -4.111 1.00 61.50 160 PRO A CA 1
ATOM 1228 C C . PRO A 1 160 ? 34.707 -28.747 -2.824 1.00 61.50 160 PRO A C 1
ATOM 1230 O O . PRO A 1 160 ? 34.393 -27.557 -2.839 1.00 61.50 160 PRO A O 1
ATOM 1233 N N . ASP A 1 161 ? 35.109 -29.396 -1.730 1.00 47.84 161 ASP A N 1
ATOM 1234 C CA . ASP A 1 161 ? 35.658 -28.782 -0.522 1.00 47.84 161 ASP A CA 1
ATOM 1235 C C . ASP A 1 161 ? 36.800 -27.819 -0.881 1.00 47.84 161 ASP A C 1
ATOM 1237 O O . ASP A 1 161 ? 37.781 -28.224 -1.514 1.00 47.84 161 ASP A O 1
ATOM 1241 N N . ILE A 1 162 ? 36.739 -26.575 -0.402 1.00 61.91 162 ILE A N 1
ATOM 1242 C CA . ILE A 1 162 ? 37.937 -25.743 -0.254 1.00 61.91 162 ILE A CA 1
ATOM 1243 C C . ILE A 1 162 ? 38.077 -25.384 1.218 1.00 61.91 162 ILE A C 1
ATOM 1245 O O . ILE A 1 162 ? 37.233 -24.728 1.823 1.00 61.91 162 ILE A O 1
ATOM 1249 N N . LYS A 1 163 ? 39.167 -25.918 1.762 1.00 54.12 163 LYS A N 1
ATOM 1250 C CA . LYS A 1 163 ? 39.611 -25.858 3.144 1.00 54.12 163 LYS A CA 1
ATOM 1251 C C . LYS A 1 163 ? 40.016 -24.444 3.547 1.00 54.12 163 LYS A C 1
ATOM 1253 O O . LYS A 1 163 ? 40.477 -23.651 2.729 1.00 54.12 163 LYS A O 1
ATOM 1258 N N . GLU A 1 164 ? 39.876 -24.225 4.848 1.00 46.00 164 GLU A N 1
ATOM 1259 C CA . GLU A 1 164 ? 40.514 -23.197 5.662 1.00 46.00 164 GLU A CA 1
ATOM 1260 C C . GLU A 1 164 ? 41.912 -22.803 5.171 1.00 46.00 164 GLU A C 1
ATOM 1262 O O . GLU A 1 164 ? 42.747 -23.663 4.894 1.00 46.00 164 GLU A O 1
ATOM 1267 N N . ASN A 1 165 ? 42.195 -21.502 5.200 1.00 48.75 165 ASN A N 1
ATOM 1268 C CA . ASN A 1 165 ? 43.531 -21.015 5.513 1.00 48.75 165 ASN A CA 1
ATOM 1269 C C . ASN A 1 165 ? 43.416 -19.885 6.540 1.00 48.75 165 ASN A C 1
ATOM 1271 O O . ASN A 1 165 ? 42.740 -18.880 6.322 1.00 48.75 165 ASN A O 1
ATOM 1275 N N . SER A 1 166 ? 44.064 -20.119 7.676 1.00 51.75 166 SER A N 1
ATOM 1276 C CA . SER A 1 166 ? 44.320 -19.188 8.765 1.00 51.75 166 SER A CA 1
ATOM 1277 C C . SER A 1 166 ? 45.642 -18.433 8.540 1.00 51.75 166 SER A C 1
ATOM 1279 O O . SER A 1 166 ? 46.488 -18.891 7.774 1.00 51.75 166 SER A O 1
ATOM 1281 N N . ALA A 1 167 ? 45.813 -17.333 9.291 1.00 50.88 167 ALA A N 1
ATOM 1282 C CA . ALA A 1 167 ? 46.999 -16.465 9.422 1.00 50.88 167 ALA A CA 1
ATOM 1283 C C . ALA A 1 167 ? 47.278 -15.567 8.195 1.00 50.88 167 ALA A C 1
ATOM 1285 O O . ALA A 1 167 ? 47.434 -16.054 7.082 1.00 50.88 167 ALA A O 1
ATOM 1286 N N . PHE A 1 168 ? 47.332 -14.236 8.296 1.00 48.03 168 PHE A N 1
ATOM 1287 C CA . PHE A 1 168 ? 47.857 -13.348 9.343 1.00 48.03 168 PHE A CA 1
ATOM 1288 C C . PHE A 1 168 ? 46.961 -12.127 9.585 1.00 48.03 168 PHE A C 1
ATOM 1290 O O . PHE A 1 168 ? 46.260 -11.716 8.634 1.00 48.03 168 PHE A O 1
#

InterPro domains:
  IPR014347 Tautomerase/MIF superfamily [G3DSA:3.30.429.10] (1-80)
  IPR014347 Tautomerase/MIF superfamily [SSF55331] (1-77)

Organism: NCBI:txid1215331

Radius of gyration: 33.15 Å; chains: 1; bounding box: 95×71×75 Å

Foldseek 3Di:
DDDDDDPDDDDDPVGNADAEEAEAEDAPVCDDPVVLVVVLVVVLVVCCVPVVHHSVRYDYHYHHDYQCRDDDPNHGNVVVVVVVVVVVVVVVVVVVVVVPPDDDDDDDDDDDPPDDDDPPDDDDDPDDDDDDDDDDDDDDDDDDDDDDDDDDDDDDDDDDDDDDDDDD

Secondary structure (DSSP, 8-state):
------S----BTTBTS--EEEEEEEEGGG--HHHHHHHHHHHHHHHHHHH---GGGEEEEEEEE-TTT-EETTEEHHHHHHHHHHHHHHHHHHHHHHHS------------------------------------------------PPP-----PPP---------

Sequence (168 aa):
MVSLDDEVKISCQFGDEPAYIVTVTALSDLMSPLRCYRFASIIQQEIHSVMHIPPTHGIVRITPAETHHFGIGGTTYYQQAKDLAEASTANSKAASRKASTSKKSSSAVVRLLKRSTSRFSFTSQASWKADKQRESKKDIDSDGGSSQPRSVGKEKVREPDIKENSAF